Protein AF-A0AAI9ZBX5-F1 (afdb_monomer_lite)

Radius of gyration: 21.17 Å; chains: 1; bounding box: 40×55×48 Å

pLDDT: mean 77.88, std 11.86, range [40.28, 93.31]

Foldseek 3Di:
DPDDPVVQPCSVVHAPDPVRVVVSVVVVVVVVLQVPLAADPVLQVVCCCVLCVVCVPDDPVVSLLVLLVVLCPDDPSNLNSSNHPCSSPNNPPVSNVVVVVVVVVVVCCCVPVDDDDDPVRDDCQWDPDQDPPPSHIDGDDDDD

Sequence (144 aa):
MGIPFDLLPSCGDGWKDGLHFATELRDWTVRYEEEVCKPVATNDQYLRVYVDSALSSLPSFLRTALRNSLGADLGGIVRLSLNAPPSLESPGLPLSTFLALVRNLRKLGLRHLALPRPDSSAVKIVDEALNPETKLYNFGRKSL

Secondary structure (DSSP, 8-state):
-----TTSGGGTT--SSHHHHHHHHHHHHHHHHHHH----HHHHHHHHHHHHHHHTTS-HHHHHHHHHHHHHHS-HHHHHHTT--GGGPPPPHHHHHHHHHHHHHHHHHHHHTSPPPPGGG----B-SS--TTTSSPPB-----

Organism: NCBI:txid359342

InterPro domains:
  IPR046366 ER-bound oxygenase mpaB/B' [PTHR36124] (1-135)

Structure (mmCIF, N/CA/C/O backbone):
data_AF-A0AAI9ZBX5-F1
#
_entry.id   AF-A0AAI9ZBX5-F1
#
loop_
_atom_site.group_PDB
_atom_site.id
_atom_site.type_symbol
_atom_site.label_atom_id
_atom_site.label_alt_id
_atom_site.label_comp_id
_atom_site.label_asym_id
_atom_site.label_entity_id
_atom_site.label_seq_id
_atom_site.pdbx_PDB_ins_code
_atom_site.Cartn_x
_atom_site.Cartn_y
_atom_site.Cartn_z
_atom_site.occupancy
_atom_site.B_iso_or_equiv
_atom_site.auth_seq_id
_atom_site.auth_comp_id
_atom_site.auth_asym_id
_atom_site.auth_atom_id
_atom_site.pdbx_PDB_model_num
ATOM 1 N N . MET A 1 1 ? -14.790 -16.301 -3.035 1.00 52.22 1 MET A N 1
ATOM 2 C CA . MET A 1 1 ? -13.782 -15.904 -4.039 1.00 52.22 1 MET A CA 1
ATOM 3 C C . MET A 1 1 ? -12.991 -17.164 -4.361 1.00 52.22 1 MET A C 1
ATOM 5 O O . MET A 1 1 ? -12.161 -17.546 -3.553 1.00 52.22 1 MET A O 1
ATOM 9 N N . GLY A 1 2 ? -13.342 -17.891 -5.425 1.00 76.94 2 GLY A N 1
ATOM 10 C CA . GLY A 1 2 ? -12.684 -19.151 -5.812 1.00 76.94 2 GLY A CA 1
ATOM 11 C C . GLY A 1 2 ? -11.396 -18.898 -6.591 1.00 76.94 2 GLY A C 1
ATOM 12 O O . GLY A 1 2 ? -11.296 -19.312 -7.738 1.00 76.94 2 GLY A O 1
ATOM 13 N N . ILE A 1 3 ? -10.477 -18.124 -6.010 1.00 80.38 3 ILE A N 1
ATOM 14 C CA . ILE A 1 3 ? -9.199 -17.792 -6.645 1.00 80.38 3 ILE A CA 1
ATOM 15 C C . ILE A 1 3 ? -8.237 -18.955 -6.367 1.00 80.38 3 ILE A C 1
ATOM 17 O O . ILE A 1 3 ? -7.995 -19.238 -5.191 1.00 80.38 3 ILE A O 1
ATOM 21 N N . PRO A 1 4 ? -7.730 -19.641 -7.404 1.00 85.50 4 PRO A N 1
ATOM 22 C CA . PRO A 1 4 ? -6.786 -20.735 -7.227 1.00 85.50 4 PRO A CA 1
ATOM 23 C C . PRO A 1 4 ? -5.416 -20.222 -6.764 1.00 85.50 4 PRO A C 1
ATOM 25 O O . PRO A 1 4 ? -4.968 -19.157 -7.193 1.00 85.50 4 PRO A O 1
ATOM 28 N N . PHE A 1 5 ? -4.744 -20.993 -5.905 1.00 88.50 5 PHE A N 1
ATOM 29 C CA . PHE A 1 5 ? -3.390 -20.701 -5.409 1.00 88.50 5 PHE A CA 1
ATOM 30 C C . PHE A 1 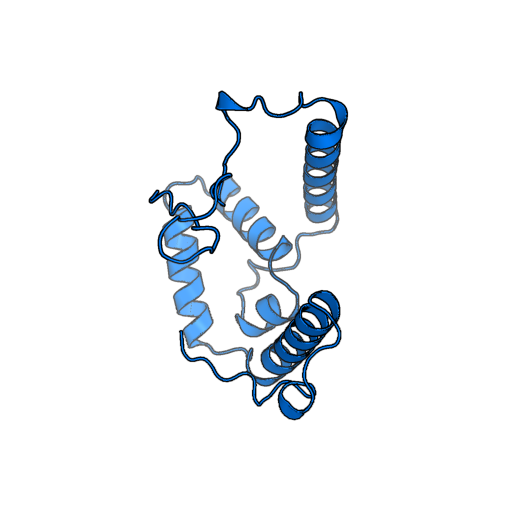5 ? -2.315 -21.524 -6.122 1.00 88.50 5 PHE A C 1
ATOM 32 O O . PHE A 1 5 ? -1.177 -21.563 -5.677 1.00 88.50 5 PHE A O 1
ATOM 39 N N . ASP A 1 6 ? -2.659 -22.136 -7.251 1.00 90.44 6 ASP A N 1
ATOM 40 C CA . ASP A 1 6 ? -1.853 -23.116 -7.987 1.00 90.44 6 ASP A CA 1
ATOM 41 C C . ASP A 1 6 ? -0.481 -22.575 -8.433 1.00 90.44 6 ASP A C 1
ATOM 43 O O . ASP A 1 6 ? 0.432 -23.336 -8.736 1.00 90.44 6 ASP A O 1
ATOM 47 N N . LEU A 1 7 ? -0.333 -21.247 -8.477 1.00 87.88 7 LEU A N 1
ATOM 48 C CA . LEU A 1 7 ? 0.912 -20.553 -8.813 1.00 87.88 7 LEU A CA 1
ATOM 49 C C . LEU A 1 7 ? 1.891 -20.447 -7.633 1.00 87.88 7 LEU A C 1
ATOM 51 O O . LEU A 1 7 ? 3.049 -20.071 -7.828 1.00 87.88 7 LEU A O 1
ATOM 55 N N . LEU A 1 8 ? 1.427 -20.733 -6.416 1.00 91.12 8 LEU A N 1
ATOM 56 C CA . LEU A 1 8 ? 2.251 -20.785 -5.219 1.00 91.12 8 LEU A CA 1
ATOM 57 C C . LEU A 1 8 ? 2.926 -22.169 -5.147 1.00 91.12 8 LEU A C 1
ATOM 59 O O . LEU A 1 8 ? 2.216 -23.178 -5.131 1.00 91.12 8 LEU A O 1
ATOM 63 N N . PRO A 1 9 ? 4.272 -22.239 -5.118 1.00 89.56 9 PRO A N 1
ATOM 64 C CA . PRO A 1 9 ? 5.042 -23.479 -4.982 1.00 89.56 9 PRO A CA 1
ATOM 65 C C . PRO A 1 9 ? 4.476 -24.526 -4.011 1.00 89.56 9 PRO A C 1
ATOM 67 O O . PRO A 1 9 ? 4.456 -25.710 -4.336 1.00 89.56 9 PRO A O 1
ATOM 70 N N . SER A 1 10 ? 3.995 -24.109 -2.841 1.00 90.69 10 SER A N 1
ATOM 71 C CA . SER A 1 10 ? 3.535 -25.011 -1.780 1.00 90.69 10 SER A CA 1
ATOM 72 C C . SER A 1 10 ? 2.042 -25.339 -1.864 1.00 90.69 10 SER A C 1
ATOM 74 O O . SER A 1 10 ? 1.504 -25.963 -0.952 1.00 90.69 10 SER A O 1
ATOM 76 N N . CYS A 1 11 ? 1.344 -24.939 -2.932 1.00 89.00 11 CYS A N 1
ATOM 77 C CA . CYS A 1 11 ? -0.083 -25.228 -3.090 1.00 89.00 11 CYS A CA 1
ATOM 78 C C . CYS A 1 11 ? -0.373 -26.737 -3.184 1.00 89.00 11 CYS A C 1
ATOM 80 O O . CYS A 1 11 ? -1.424 -27.182 -2.726 1.00 89.00 11 CYS A O 1
ATOM 82 N N . GLY A 1 12 ? 0.543 -27.519 -3.770 1.00 86.69 12 GLY A N 1
ATOM 83 C CA . GLY A 1 12 ? 0.391 -28.972 -3.926 1.00 86.69 12 GLY A CA 1
ATOM 84 C C . GLY A 1 12 ? 0.679 -29.765 -2.649 1.00 86.69 12 GLY A C 1
ATOM 85 O O . GLY A 1 12 ? -0.075 -30.674 -2.310 1.00 86.69 12 GLY A O 1
ATOM 86 N N . ASP A 1 13 ? 1.736 -29.392 -1.925 1.00 88.62 13 ASP A N 1
ATOM 87 C CA . ASP A 1 13 ? 2.197 -30.106 -0.723 1.00 88.62 13 ASP A CA 1
ATOM 88 C C . ASP A 1 13 ? 1.587 -29.553 0.580 1.00 88.62 13 ASP A C 1
ATOM 90 O O . ASP A 1 13 ? 1.635 -30.195 1.631 1.00 88.62 13 ASP A O 1
ATOM 94 N N . GLY A 1 14 ? 0.980 -28.366 0.510 1.00 88.25 14 GLY A N 1
ATOM 95 C CA . GLY A 1 14 ? 0.459 -27.620 1.647 1.00 88.25 14 GLY A CA 1
ATOM 96 C C . GLY A 1 14 ? 1.513 -26.735 2.319 1.00 88.25 14 GLY A C 1
ATOM 97 O O . GLY A 1 14 ? 2.721 -26.972 2.268 1.00 88.25 14 GLY A O 1
ATOM 98 N N . TRP A 1 15 ? 1.052 -25.681 2.994 1.00 93.31 15 TRP A N 1
ATOM 99 C CA . TRP A 1 15 ? 1.930 -24.785 3.747 1.00 93.31 15 TRP A CA 1
ATOM 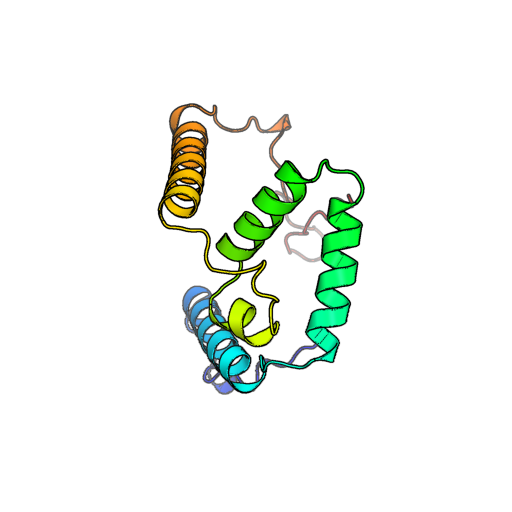100 C C . TRP A 1 15 ? 2.182 -25.300 5.161 1.00 93.31 15 TRP A C 1
ATOM 102 O O . TRP A 1 15 ? 1.270 -25.764 5.842 1.00 93.31 15 TRP A O 1
ATOM 112 N N . LYS A 1 16 ? 3.417 -25.122 5.640 1.00 90.19 16 LYS A N 1
ATOM 113 C CA . LYS A 1 16 ? 3.810 -25.442 7.016 1.00 90.19 16 LYS A CA 1
ATOM 114 C C . LYS A 1 16 ? 3.016 -24.658 8.069 1.00 90.19 16 LYS A C 1
ATOM 116 O O . LYS A 1 16 ? 2.618 -25.220 9.083 1.00 90.19 16 LYS A O 1
ATOM 121 N N . ASP A 1 17 ? 2.834 -23.358 7.849 1.00 92.50 17 ASP A N 1
ATOM 122 C CA . ASP A 1 17 ? 2.102 -22.448 8.729 1.00 92.50 17 ASP A CA 1
ATOM 123 C C . ASP A 1 17 ? 1.613 -21.210 7.949 1.00 92.50 17 ASP A C 1
ATOM 125 O O . ASP A 1 17 ? 1.895 -21.039 6.758 1.00 92.50 17 ASP A O 1
ATOM 129 N N . GLY A 1 18 ? 0.866 -20.328 8.621 1.00 88.62 18 GLY A N 1
ATOM 130 C CA . GLY A 1 18 ? 0.350 -19.102 8.006 1.00 88.62 18 GLY A CA 1
ATOM 131 C C . GLY A 1 18 ? 1.433 -18.084 7.625 1.00 88.62 18 GLY A C 1
ATOM 132 O O . GLY A 1 18 ? 1.206 -17.269 6.731 1.00 88.62 18 GLY A O 1
ATOM 133 N N . LEU A 1 19 ? 2.610 -18.128 8.259 1.00 91.44 19 LEU A N 1
ATOM 134 C CA . LEU A 1 19 ? 3.729 -17.248 7.918 1.00 91.44 19 LEU A CA 1
ATOM 135 C C . LEU A 1 19 ? 4.386 -17.696 6.610 1.00 91.44 19 LEU A C 1
ATOM 137 O O . LEU A 1 19 ? 4.717 -16.852 5.777 1.00 91.44 19 LEU A O 1
ATOM 141 N N . HIS A 1 20 ? 4.529 -19.006 6.412 1.00 92.00 20 HIS A N 1
ATOM 142 C CA . HIS A 1 20 ? 5.001 -19.599 5.168 1.00 92.00 20 HIS A CA 1
ATOM 143 C C . HIS A 1 20 ? 4.101 -19.188 4.000 1.00 92.00 20 HIS A C 1
ATOM 145 O O . HIS A 1 20 ? 4.591 -18.607 3.036 1.00 92.00 20 HIS A O 1
ATOM 151 N N . PHE A 1 21 ? 2.782 -19.360 4.147 1.00 91.75 21 PHE A N 1
ATOM 152 C CA . PHE A 1 21 ? 1.801 -18.905 3.158 1.00 91.75 21 PHE A CA 1
ATOM 153 C C . PHE A 1 21 ? 1.921 -17.405 2.858 1.00 91.75 21 PHE A C 1
ATOM 155 O O . PHE A 1 21 ? 2.002 -17.003 1.699 1.00 91.75 21 PHE A O 1
ATOM 162 N N . ALA A 1 22 ? 1.965 -16.561 3.894 1.00 91.69 22 ALA A N 1
ATOM 163 C CA . ALA A 1 22 ? 2.027 -15.112 3.716 1.00 91.69 22 ALA A CA 1
ATOM 164 C C . ALA A 1 22 ? 3.324 -14.653 3.030 1.00 91.69 22 ALA A C 1
ATOM 166 O O . ALA A 1 22 ? 3.302 -13.720 2.226 1.00 91.69 22 ALA A O 1
ATOM 167 N N . THR A 1 23 ? 4.447 -15.302 3.342 1.00 92.50 23 THR A N 1
ATOM 168 C CA . THR A 1 23 ? 5.751 -14.999 2.738 1.00 92.50 23 THR A CA 1
ATOM 169 C C . THR A 1 23 ? 5.756 -15.388 1.265 1.00 92.50 23 THR A C 1
ATOM 171 O O . THR A 1 23 ? 6.108 -14.579 0.415 1.00 92.50 23 THR A O 1
ATOM 174 N N . GLU A 1 24 ? 5.273 -16.586 0.952 1.00 93.12 24 GLU A N 1
ATOM 175 C CA . GLU A 1 24 ? 5.211 -17.089 -0.416 1.00 93.12 24 GLU A CA 1
ATOM 176 C C . GLU A 1 24 ? 4.271 -16.257 -1.297 1.00 93.12 24 GLU A C 1
ATOM 178 O O . GLU A 1 24 ? 4.621 -15.894 -2.420 1.00 93.12 24 GLU A O 1
ATOM 183 N N . LEU A 1 25 ? 3.109 -15.873 -0.760 1.00 92.44 25 LEU A N 1
ATOM 184 C CA . LEU A 1 25 ? 2.166 -14.989 -1.439 1.00 92.44 25 LEU A CA 1
ATOM 185 C C . LEU A 1 25 ? 2.775 -13.606 -1.701 1.00 92.44 25 LEU A C 1
ATOM 187 O O . LEU A 1 25 ? 2.608 -13.054 -2.791 1.00 92.44 25 LEU A O 1
ATOM 191 N N . ARG A 1 26 ? 3.498 -13.043 -0.7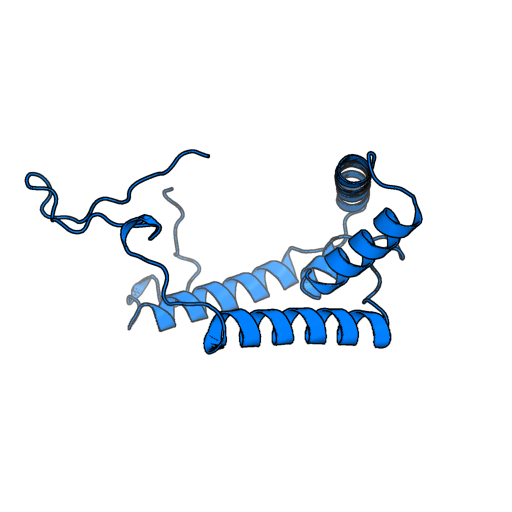25 1.00 90.12 26 ARG A N 1
ATOM 192 C CA . ARG A 1 26 ? 4.222 -11.775 -0.892 1.00 90.12 26 ARG A CA 1
ATOM 193 C C . ARG A 1 26 ? 5.257 -11.888 -2.008 1.00 90.12 26 ARG A C 1
ATOM 195 O O . ARG A 1 26 ? 5.275 -11.038 -2.892 1.00 90.12 26 ARG A O 1
ATOM 202 N N . ASP A 1 27 ? 6.099 -12.912 -1.973 1.00 90.94 27 ASP A N 1
ATOM 203 C CA . ASP A 1 27 ? 7.199 -13.074 -2.927 1.00 90.94 27 ASP A CA 1
ATOM 204 C C . ASP A 1 27 ? 6.686 -13.369 -4.344 1.00 90.94 27 ASP A C 1
ATOM 206 O O . ASP A 1 27 ? 7.263 -12.918 -5.336 1.00 90.94 27 ASP A O 1
ATOM 210 N N . TRP A 1 28 ? 5.573 -14.095 -4.464 1.00 92.25 28 TRP A N 1
ATOM 211 C CA . TRP A 1 28 ? 4.852 -14.234 -5.726 1.00 92.25 28 TRP A CA 1
ATOM 212 C C . TRP A 1 28 ? 4.312 -12.885 -6.223 1.00 92.25 28 TRP A C 1
ATOM 214 O O . TRP A 1 28 ? 4.533 -12.534 -7.379 1.00 92.25 28 TRP A O 1
ATOM 224 N N . THR A 1 29 ? 3.681 -12.098 -5.343 1.00 88.50 29 THR A N 1
ATOM 225 C CA . THR A 1 29 ? 3.104 -10.787 -5.694 1.00 88.50 29 THR A CA 1
ATOM 226 C C . THR A 1 29 ? 4.174 -9.819 -6.187 1.00 88.50 29 THR A C 1
ATOM 228 O O . THR A 1 29 ? 3.978 -9.183 -7.214 1.00 88.50 29 THR A O 1
ATOM 231 N N . VAL A 1 30 ? 5.323 -9.746 -5.508 1.00 85.19 30 VAL A N 1
ATOM 232 C CA . VAL A 1 30 ? 6.431 -8.862 -5.910 1.00 85.19 30 VAL A CA 1
ATOM 233 C C . VAL A 1 30 ? 6.928 -9.212 -7.313 1.00 85.19 30 VAL A C 1
ATOM 235 O O . VAL A 1 30 ? 7.057 -8.324 -8.148 1.00 85.19 30 VAL A O 1
ATOM 238 N N . ARG A 1 31 ? 7.141 -10.501 -7.608 1.00 87.31 31 ARG A N 1
ATOM 239 C CA . ARG A 1 31 ? 7.575 -10.944 -8.946 1.00 87.31 31 ARG A CA 1
ATOM 240 C C . ARG A 1 31 ? 6.531 -10.647 -10.018 1.00 87.31 31 ARG A C 1
ATOM 242 O O . ARG A 1 31 ? 6.861 -10.132 -11.080 1.00 87.31 31 ARG A O 1
ATOM 249 N N . TYR A 1 32 ? 5.264 -10.929 -9.725 1.00 87.25 32 TYR A N 1
ATOM 250 C CA . TYR A 1 32 ? 4.166 -10.627 -10.637 1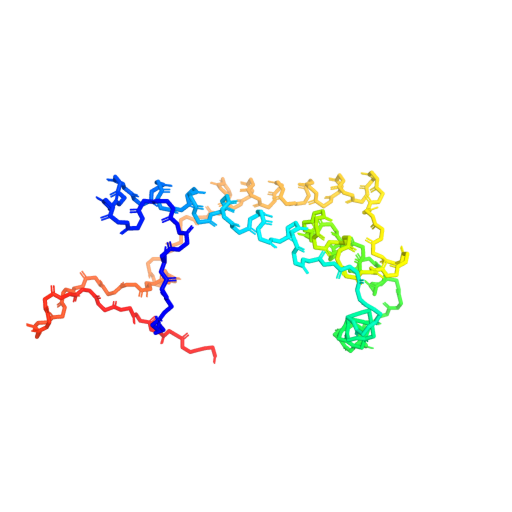.00 87.25 32 TYR A CA 1
ATOM 251 C C . TYR A 1 32 ? 4.057 -9.119 -10.921 1.00 87.25 32 TYR A C 1
ATOM 253 O O . TYR A 1 32 ? 3.864 -8.708 -12.067 1.00 87.25 32 TYR A O 1
ATOM 261 N N . GLU A 1 33 ? 4.221 -8.279 -9.895 1.00 83.19 33 GLU A N 1
ATOM 262 C CA . GLU A 1 33 ? 4.272 -6.826 -10.053 1.00 83.19 33 GLU A CA 1
ATOM 263 C C . GLU A 1 33 ? 5.452 -6.399 -10.939 1.00 83.19 33 GLU A C 1
ATOM 265 O O . GLU A 1 33 ? 5.264 -5.589 -11.840 1.00 83.19 33 GLU A O 1
ATOM 270 N N . GLU A 1 34 ? 6.648 -6.960 -10.769 1.00 82.19 34 GLU A N 1
ATOM 271 C CA . GLU A 1 34 ? 7.792 -6.644 -11.641 1.00 82.19 34 GLU A CA 1
ATOM 272 C C . GLU A 1 34 ? 7.531 -6.991 -13.118 1.00 82.19 34 GLU A C 1
ATOM 274 O O . GLU A 1 34 ? 7.933 -6.252 -14.020 1.00 82.19 34 GLU A O 1
ATOM 279 N N . GLU A 1 35 ? 6.827 -8.092 -13.382 1.00 84.81 35 GLU A N 1
ATOM 280 C CA . GLU A 1 35 ? 6.544 -8.557 -14.741 1.00 84.81 35 GLU A CA 1
ATOM 281 C C . GLU A 1 35 ? 5.429 -7.763 -15.436 1.00 84.81 35 GLU A C 1
ATOM 283 O O . GLU A 1 35 ? 5.515 -7.476 -16.639 1.00 84.81 35 GLU A O 1
ATOM 288 N N . VAL A 1 36 ? 4.373 -7.419 -14.694 1.00 82.31 36 VAL A N 1
ATOM 289 C CA . VAL A 1 36 ? 3.114 -6.907 -15.259 1.00 82.31 36 VAL A CA 1
ATOM 290 C C . VAL A 1 36 ? 2.916 -5.415 -15.014 1.00 82.31 36 VAL A C 1
ATOM 292 O O . VAL A 1 36 ? 2.267 -4.746 -15.822 1.00 82.31 36 VAL A O 1
ATOM 295 N N . CYS A 1 37 ? 3.484 -4.858 -13.943 1.00 73.94 37 CYS A N 1
ATOM 296 C CA . CYS A 1 37 ? 3.334 -3.452 -13.573 1.00 73.94 37 CYS A CA 1
ATOM 297 C C . CYS A 1 37 ? 4.251 -2.577 -14.448 1.00 73.94 37 CYS A C 1
ATOM 299 O O . CYS A 1 37 ? 5.238 -1.990 -14.004 1.00 73.94 37 CYS A O 1
ATOM 301 N N . LYS A 1 38 ? 3.922 -2.510 -15.741 1.00 77.00 38 LYS A N 1
ATOM 302 C CA . LYS A 1 38 ? 4.648 -1.732 -16.743 1.00 77.00 38 LYS A CA 1
ATOM 303 C C . LYS A 1 38 ? 4.005 -0.361 -16.967 1.00 77.00 38 LYS A C 1
ATOM 305 O O . LYS A 1 38 ? 2.780 -0.246 -16.927 1.00 77.00 38 LYS A O 1
ATOM 310 N N . PRO A 1 39 ? 4.820 0.660 -17.272 1.00 69.38 39 PRO A N 1
ATOM 311 C CA . PRO A 1 39 ? 4.347 1.981 -17.658 1.00 69.38 39 PRO A CA 1
ATOM 312 C C . PRO A 1 39 ? 3.456 1.947 -18.907 1.00 69.38 39 PRO A C 1
ATOM 314 O O . PRO A 1 39 ? 3.928 1.674 -20.010 1.00 69.38 39 PRO A O 1
ATOM 317 N N . VAL A 1 40 ? 2.170 2.283 -18.756 1.00 74.31 40 VAL A N 1
ATOM 318 C CA . VAL A 1 40 ? 1.217 2.444 -19.873 1.00 74.31 40 VAL A CA 1
ATOM 319 C C . VAL A 1 40 ? 0.633 3.856 -19.850 1.00 74.31 40 VAL A C 1
ATOM 321 O O . VAL A 1 40 ? 0.243 4.350 -18.795 1.00 74.31 40 VAL A O 1
ATOM 324 N N . ALA A 1 41 ? 0.561 4.524 -21.006 1.00 70.50 41 ALA A N 1
ATOM 325 C CA . ALA A 1 41 ? 0.078 5.909 -21.113 1.00 70.50 41 ALA A CA 1
ATOM 326 C C . ALA A 1 41 ? -1.365 6.094 -20.601 1.00 70.50 41 ALA A C 1
ATOM 328 O O . ALA A 1 41 ? -1.705 7.116 -20.014 1.00 70.50 41 ALA A O 1
ATOM 329 N N . THR A 1 42 ? -2.211 5.078 -20.767 1.00 73.88 42 THR A N 1
ATOM 330 C CA . THR A 1 42 ? -3.593 5.080 -20.276 1.00 73.88 42 THR A CA 1
ATOM 331 C C . THR A 1 42 ? -3.677 5.136 -18.745 1.00 73.88 42 THR A C 1
ATOM 333 O O . THR A 1 42 ? -4.556 5.807 -18.206 1.00 73.88 42 THR A O 1
ATOM 336 N N . ASN A 1 43 ? -2.750 4.488 -18.029 1.00 68.81 43 ASN A N 1
ATOM 337 C CA . ASN A 1 43 ? -2.743 4.486 -16.562 1.00 68.81 43 ASN A CA 1
ATOM 338 C C . ASN A 1 43 ? -2.443 5.878 -15.990 1.00 68.81 43 ASN A C 1
ATOM 340 O O . ASN A 1 43 ? -3.063 6.271 -15.001 1.00 68.81 43 ASN A O 1
ATOM 344 N N . ASP A 1 44 ? -1.560 6.643 -16.643 1.00 67.81 44 ASP A N 1
ATOM 345 C CA . ASP A 1 44 ? -1.250 8.027 -16.258 1.00 67.81 44 ASP A CA 1
ATOM 346 C C . ASP A 1 44 ? -2.499 8.919 -16.317 1.00 67.81 44 ASP A C 1
ATOM 348 O O . ASP A 1 44 ? -2.816 9.636 -15.363 1.00 67.81 44 ASP A O 1
ATOM 352 N N . GLN A 1 45 ? -3.278 8.812 -17.399 1.00 75.81 45 GLN A N 1
ATOM 353 C CA . GLN A 1 45 ? -4.514 9.579 -17.549 1.00 75.81 45 GLN A CA 1
ATOM 354 C C . GLN A 1 45 ? -5.512 9.275 -16.422 1.00 75.81 45 GLN A C 1
ATOM 356 O O . GLN A 1 45 ? -6.068 10.202 -15.826 1.00 75.81 45 GLN A O 1
ATOM 361 N N . TYR A 1 46 ? -5.724 7.994 -16.105 1.00 76.44 46 TYR A N 1
ATOM 362 C CA . TYR A 1 46 ? -6.637 7.591 -15.033 1.00 76.44 46 TYR A CA 1
ATOM 363 C C . TYR A 1 46 ? -6.186 8.098 -13.666 1.00 76.44 46 TYR A C 1
ATOM 365 O O . TYR A 1 46 ? -6.990 8.657 -12.919 1.00 76.44 46 TYR A O 1
ATOM 373 N N . LEU A 1 47 ? -4.902 7.949 -13.347 1.00 71.88 47 LEU A N 1
ATOM 374 C CA . LEU A 1 47 ? -4.344 8.421 -12.084 1.00 71.88 47 LEU A CA 1
ATOM 375 C C . LEU A 1 47 ? -4.454 9.921 -11.932 1.00 71.88 47 LEU A C 1
ATOM 377 O O . LEU A 1 47 ? -4.827 10.388 -10.860 1.00 71.88 47 LEU A O 1
ATOM 381 N N . ARG A 1 48 ? -4.145 10.677 -12.987 1.00 74.31 48 ARG A N 1
ATOM 382 C CA . ARG A 1 48 ? -4.255 12.131 -12.957 1.00 74.31 48 ARG A CA 1
ATOM 383 C C . ARG A 1 48 ? -5.687 12.546 -12.646 1.00 74.31 48 ARG A C 1
ATOM 385 O O . ARG A 1 48 ? -5.886 13.318 -11.720 1.00 74.31 48 ARG A O 1
ATOM 392 N N . VAL A 1 49 ? -6.676 11.991 -13.348 1.00 81.00 49 VAL A N 1
ATOM 393 C CA . VAL A 1 49 ? -8.092 12.311 -13.103 1.00 81.00 49 VAL A CA 1
ATOM 394 C C . VAL A 1 49 ? -8.513 11.911 -11.690 1.00 81.00 49 VAL A C 1
ATOM 396 O O . VAL A 1 49 ? -9.166 12.693 -11.005 1.00 81.00 49 VAL A O 1
ATOM 399 N N . TYR A 1 50 ? -8.116 10.727 -11.225 1.00 80.31 50 TYR A N 1
ATOM 400 C CA . TYR A 1 50 ? -8.462 10.246 -9.890 1.00 80.31 50 TYR A CA 1
ATOM 401 C C . TYR A 1 50 ? -7.848 11.112 -8.780 1.00 80.31 50 TYR A C 1
ATOM 403 O O . TYR A 1 50 ? -8.556 11.571 -7.883 1.00 80.31 50 TYR A O 1
ATOM 411 N N . VAL A 1 51 ? -6.541 11.377 -8.859 1.00 76.06 51 VAL A N 1
ATOM 412 C CA . VAL A 1 51 ? -5.805 12.194 -7.885 1.00 76.06 51 VAL A CA 1
ATOM 413 C C . VAL A 1 51 ? -6.285 13.642 -7.929 1.00 76.06 51 VAL A C 1
ATOM 415 O O . VAL A 1 51 ? -6.562 14.218 -6.879 1.00 76.06 51 VAL A O 1
ATOM 418 N N . ASP A 1 52 ? -6.447 14.230 -9.114 1.00 79.44 52 ASP A N 1
ATOM 419 C CA . ASP A 1 52 ? -6.919 15.609 -9.251 1.00 79.44 52 ASP A CA 1
ATOM 420 C C . ASP A 1 52 ? -8.372 15.747 -8.770 1.00 79.44 52 ASP A C 1
ATOM 422 O O . ASP A 1 52 ? -8.699 16.740 -8.123 1.00 79.44 52 ASP A O 1
ATOM 426 N N . SER A 1 53 ? -9.225 14.737 -8.985 1.00 82.50 53 SER A N 1
ATOM 427 C CA . SER A 1 53 ? -10.580 14.685 -8.420 1.00 82.50 53 SER A CA 1
ATOM 428 C C . SER A 1 53 ? -10.548 14.626 -6.893 1.00 82.50 53 SER A C 1
ATOM 430 O O . SER A 1 53 ? -11.201 15.436 -6.234 1.00 82.50 53 SER A O 1
ATOM 432 N N . ALA A 1 54 ? -9.758 13.715 -6.315 1.00 80.19 54 ALA A N 1
ATOM 433 C CA . ALA A 1 54 ? -9.632 13.562 -4.864 1.00 80.19 54 ALA A CA 1
ATOM 434 C C . ALA A 1 54 ? -9.072 14.821 -4.179 1.00 80.19 54 ALA A C 1
ATOM 436 O O . ALA A 1 54 ? -9.431 15.128 -3.044 1.00 80.19 54 ALA A O 1
ATOM 437 N N . LEU A 1 55 ? -8.211 15.567 -4.874 1.00 79.56 55 LEU A N 1
ATOM 438 C CA . LEU A 1 55 ? -7.559 16.772 -4.360 1.00 79.56 55 LEU A CA 1
ATOM 439 C C . LEU A 1 55 ? -8.258 18.073 -4.789 1.00 79.56 55 LEU A C 1
ATOM 441 O O . LEU A 1 55 ? -7.837 19.155 -4.376 1.00 79.56 55 LEU A O 1
ATOM 445 N N . SER A 1 56 ? -9.321 17.999 -5.594 1.00 81.25 56 SER A N 1
ATOM 446 C CA . SER A 1 56 ? -9.996 19.157 -6.200 1.00 81.25 56 SER A CA 1
ATOM 447 C C . SER A 1 56 ? -10.540 20.158 -5.175 1.00 81.25 56 SER A C 1
ATOM 449 O O . SER A 1 56 ? -10.559 21.359 -5.434 1.00 81.25 56 SER A O 1
ATOM 451 N N . SER A 1 57 ? -10.894 19.705 -3.975 1.00 82.38 57 SER A N 1
ATOM 452 C CA . SER A 1 57 ? -11.381 20.555 -2.883 1.00 82.38 57 SER A CA 1
ATOM 453 C C . SER A 1 57 ? -10.273 21.272 -2.102 1.00 82.38 57 SER A C 1
ATOM 455 O O . SER A 1 57 ? -10.563 22.171 -1.314 1.00 82.38 57 SER A O 1
ATOM 457 N N . LEU A 1 58 ? -9.003 20.902 -2.303 1.00 81.88 58 LEU A N 1
ATOM 458 C CA . LEU A 1 58 ? -7.881 21.419 -1.521 1.00 81.88 58 LEU A CA 1
ATOM 459 C C . LEU A 1 58 ? -7.178 22.600 -2.207 1.00 81.88 58 LEU A C 1
ATOM 461 O O . LEU A 1 58 ? -7.088 22.636 -3.434 1.00 81.88 58 LEU A O 1
ATOM 465 N N . PRO A 1 59 ? -6.610 23.549 -1.444 1.00 83.12 59 PRO A N 1
ATOM 466 C CA . PRO A 1 59 ? -5.742 24.591 -1.983 1.00 83.12 59 PRO A CA 1
ATOM 467 C C . PRO A 1 59 ? -4.445 24.010 -2.571 1.00 83.12 59 PRO A C 1
ATOM 469 O O . PRO A 1 59 ? -3.951 22.965 -2.142 1.00 83.12 59 PRO A O 1
ATOM 472 N N . SER A 1 60 ? -3.873 24.710 -3.554 1.00 77.81 60 SER A N 1
ATOM 473 C CA . SER A 1 60 ? -2.773 24.231 -4.411 1.00 77.81 60 SER A CA 1
ATOM 474 C C . SER A 1 60 ? -1.553 23.697 -3.651 1.00 77.81 60 SER A C 1
ATOM 476 O O . SER A 1 60 ? -1.016 22.657 -4.025 1.00 77.81 60 SER A O 1
ATOM 478 N N . PHE A 1 61 ? -1.145 2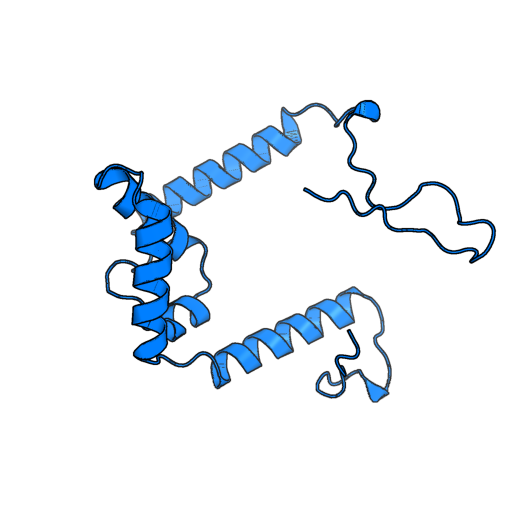4.344 -2.556 1.00 75.12 61 PHE A N 1
ATOM 479 C CA . PHE A 1 61 ? -0.004 23.898 -1.749 1.00 75.12 61 PHE A CA 1
ATOM 480 C C . PHE A 1 61 ? -0.250 22.542 -1.058 1.00 75.12 61 PHE A C 1
ATOM 482 O O . PHE A 1 61 ? 0.660 21.714 -0.991 1.00 75.12 61 PHE A O 1
ATOM 489 N N . LEU A 1 62 ? -1.482 22.278 -0.598 1.00 76.12 62 LEU A N 1
ATOM 490 C CA . LEU A 1 62 ? -1.856 20.991 -0.003 1.00 76.12 62 LEU A CA 1
ATOM 491 C C . LEU A 1 62 ? -1.935 19.899 -1.062 1.00 76.12 62 LEU A C 1
ATOM 493 O O . LEU A 1 62 ? -1.484 18.787 -0.804 1.00 76.12 62 LEU A O 1
ATOM 497 N N . ARG A 1 63 ? -2.443 20.217 -2.261 1.00 76.19 63 ARG A N 1
ATOM 498 C CA . ARG A 1 63 ? -2.468 19.257 -3.374 1.00 76.19 63 ARG A CA 1
ATOM 499 C C . ARG A 1 63 ? -1.065 18.732 -3.670 1.00 76.19 63 ARG A C 1
ATOM 501 O O . ARG A 1 63 ? -0.877 17.524 -3.750 1.00 76.19 63 ARG A O 1
ATOM 508 N N . THR A 1 64 ? -0.078 19.624 -3.760 1.00 75.00 64 THR A N 1
ATOM 509 C CA . THR A 1 64 ? 1.321 19.248 -4.008 1.00 75.00 64 THR A CA 1
ATOM 510 C C . THR A 1 64 ? 1.902 18.412 -2.867 1.00 75.00 64 THR A C 1
ATOM 512 O O . THR A 1 64 ? 2.513 17.376 -3.117 1.00 75.00 64 THR A O 1
ATOM 515 N N . ALA A 1 65 ? 1.676 18.804 -1.608 1.00 71.88 65 ALA A N 1
ATOM 516 C CA . ALA A 1 65 ? 2.169 18.052 -0.453 1.00 71.88 65 ALA A CA 1
ATOM 517 C C . ALA A 1 65 ? 1.572 16.634 -0.370 1.00 71.88 65 ALA A C 1
ATOM 519 O O . ALA A 1 65 ? 2.303 15.667 -0.150 1.00 71.88 65 ALA A O 1
ATOM 520 N N . LEU A 1 66 ? 0.262 16.492 -0.596 1.00 73.94 66 LEU A N 1
ATOM 521 C CA . LEU A 1 66 ? -0.416 15.195 -0.614 1.00 73.94 66 LEU A CA 1
ATOM 522 C C . LEU A 1 66 ? 0.037 14.327 -1.779 1.00 73.94 66 LEU A C 1
ATOM 524 O O . LEU A 1 66 ? 0.258 13.138 -1.585 1.00 73.94 66 LEU A O 1
ATOM 528 N N . ARG A 1 67 ? 0.232 14.903 -2.965 1.00 73.31 67 ARG A N 1
ATOM 529 C CA . ARG A 1 67 ? 0.739 14.164 -4.125 1.00 73.31 67 ARG A CA 1
ATOM 530 C C . ARG A 1 67 ? 2.133 13.589 -3.860 1.00 73.31 67 ARG A C 1
ATOM 532 O O . ARG A 1 67 ? 2.365 12.410 -4.113 1.00 73.31 67 ARG A O 1
ATOM 539 N N . ASN A 1 68 ? 3.006 14.373 -3.228 1.00 70.75 68 ASN A N 1
ATOM 540 C CA . ASN A 1 68 ? 4.336 13.922 -2.812 1.00 70.75 68 ASN A CA 1
ATOM 541 C C . ASN A 1 68 ? 4.281 12.865 -1.691 1.00 70.75 68 ASN A C 1
ATOM 543 O O . ASN A 1 68 ? 5.096 11.944 -1.668 1.00 70.75 68 ASN A O 1
ATOM 547 N N . SER A 1 69 ? 3.317 12.966 -0.769 1.00 68.88 69 SER A N 1
ATOM 548 C CA . SER A 1 69 ? 3.092 11.954 0.275 1.00 68.88 69 SER A CA 1
ATOM 549 C C . SER A 1 69 ? 2.536 10.645 -0.290 1.00 68.88 69 SER A C 1
ATOM 551 O O . SER A 1 69 ? 2.953 9.575 0.137 1.00 68.88 69 SER A O 1
ATOM 553 N N . LEU A 1 70 ? 1.622 10.709 -1.261 1.00 71.25 70 LEU A N 1
ATOM 554 C CA . LEU A 1 70 ? 1.116 9.532 -1.971 1.00 71.25 70 LEU A CA 1
ATOM 555 C C . LEU A 1 70 ? 2.247 8.849 -2.737 1.00 71.25 70 LEU A C 1
ATOM 557 O O . LEU A 1 70 ? 2.362 7.629 -2.688 1.00 71.25 70 LEU A O 1
ATOM 561 N N . GLY A 1 71 ? 3.134 9.637 -3.355 1.00 68.56 71 GLY A N 1
ATOM 562 C CA . GLY A 1 71 ? 4.412 9.144 -3.848 1.00 68.56 71 GLY A CA 1
ATOM 563 C C . GLY A 1 71 ? 5.153 8.386 -2.756 1.00 68.56 71 GLY A C 1
ATOM 564 O O . GLY A 1 71 ? 5.386 7.197 -2.928 1.00 68.56 71 GLY A O 1
ATOM 565 N N . ALA A 1 72 ? 5.431 9.017 -1.609 1.00 66.62 72 ALA A N 1
ATOM 566 C CA . ALA A 1 72 ? 6.130 8.422 -0.461 1.00 66.62 72 ALA A CA 1
ATOM 567 C C . ALA A 1 72 ? 5.641 7.013 -0.081 1.00 66.62 72 ALA A C 1
ATOM 569 O O . ALA A 1 72 ? 6.468 6.125 0.129 1.00 66.62 72 ALA A O 1
ATOM 570 N N . ASP A 1 73 ? 4.323 6.824 -0.023 1.00 65.81 73 ASP A N 1
ATOM 571 C CA . ASP A 1 73 ? 3.694 5.580 0.428 1.00 65.81 73 ASP A CA 1
ATOM 572 C C . ASP A 1 73 ? 3.578 4.505 -0.669 1.00 65.81 73 ASP A C 1
ATOM 574 O O . ASP A 1 73 ? 3.499 3.319 -0.346 1.00 65.81 73 ASP A O 1
ATOM 578 N N . LEU A 1 74 ? 3.608 4.876 -1.955 1.00 67.50 74 LEU A N 1
ATOM 579 C CA . LEU A 1 74 ? 3.618 3.912 -3.060 1.00 67.50 74 LEU A CA 1
ATOM 580 C C . LEU A 1 74 ? 4.986 3.222 -3.171 1.00 67.50 74 LEU A C 1
ATOM 582 O O . LEU A 1 74 ? 6.031 3.880 -3.204 1.00 67.50 74 LEU A O 1
ATOM 586 N N . GLY A 1 75 ? 4.971 1.886 -3.261 1.00 65.06 75 GLY A N 1
ATOM 587 C CA . GLY A 1 75 ? 6.165 1.063 -3.469 1.00 65.06 75 GLY A CA 1
ATOM 588 C C . GLY A 1 75 ? 6.877 1.388 -4.787 1.00 65.06 75 GLY A C 1
ATOM 589 O O . GLY A 1 75 ? 6.254 1.849 -5.742 1.00 65.06 75 GLY A O 1
ATOM 590 N N . GLY A 1 76 ? 8.192 1.151 -4.847 1.00 65.75 76 GLY A N 1
ATOM 591 C CA . GLY A 1 76 ? 9.036 1.554 -5.982 1.00 65.75 76 GLY A CA 1
ATOM 592 C C . GLY A 1 76 ? 8.556 1.032 -7.343 1.00 65.75 76 GLY A C 1
ATOM 593 O O . GLY A 1 76 ? 8.521 1.798 -8.301 1.00 65.75 76 GLY A O 1
ATOM 594 N N . ILE A 1 77 ? 8.108 -0.225 -7.409 1.00 60.00 77 ILE A N 1
ATOM 595 C CA . ILE A 1 77 ? 7.578 -0.848 -8.636 1.00 60.00 77 ILE A CA 1
ATOM 596 C C . ILE A 1 77 ? 6.282 -0.162 -9.075 1.00 60.00 77 ILE A C 1
ATOM 598 O O . ILE A 1 77 ? 6.136 0.213 -10.235 1.00 60.00 77 ILE A O 1
ATOM 602 N N . VAL A 1 78 ? 5.381 0.106 -8.130 1.00 64.69 78 VAL A N 1
ATOM 603 C CA . VAL A 1 78 ? 4.123 0.801 -8.410 1.00 64.69 78 VAL A CA 1
ATOM 604 C C . VAL A 1 78 ? 4.398 2.219 -8.916 1.00 64.69 78 VAL A C 1
ATOM 606 O O . VAL A 1 78 ? 3.828 2.624 -9.920 1.00 64.69 78 VAL A O 1
ATOM 609 N N . ARG A 1 79 ? 5.348 2.959 -8.330 1.00 65.12 79 ARG A N 1
ATOM 610 C CA . ARG A 1 79 ? 5.733 4.286 -8.854 1.00 65.12 79 ARG A CA 1
ATOM 611 C C . ARG A 1 79 ? 6.228 4.235 -10.302 1.00 65.12 79 ARG A C 1
ATOM 613 O O . ARG A 1 79 ? 5.843 5.088 -11.097 1.00 65.12 79 ARG A O 1
ATOM 620 N N . LEU A 1 80 ? 7.054 3.241 -10.637 1.00 64.12 80 LEU A N 1
ATOM 621 C CA . LEU A 1 80 ? 7.590 3.047 -11.989 1.00 64.12 80 LEU A CA 1
ATOM 622 C C . LEU A 1 80 ? 6.494 2.641 -12.988 1.00 64.12 80 LEU A C 1
ATOM 624 O O . LEU A 1 80 ? 6.451 3.146 -14.107 1.00 64.12 80 LEU A O 1
ATOM 628 N N . SER A 1 81 ? 5.574 1.774 -12.567 1.00 58.81 81 SER A N 1
ATOM 629 C CA . SER A 1 81 ? 4.474 1.262 -13.393 1.00 58.81 81 SER A CA 1
ATOM 630 C C . SER A 1 81 ? 3.430 2.306 -13.772 1.00 58.81 81 SER A C 1
ATOM 632 O O . SER A 1 81 ? 2.773 2.216 -14.806 1.00 58.81 81 SER A O 1
ATOM 634 N N . LEU A 1 82 ? 3.251 3.308 -12.917 1.00 60.47 82 LEU A N 1
ATOM 635 C CA . LEU A 1 82 ? 2.185 4.282 -13.065 1.00 60.47 82 LEU A CA 1
ATOM 636 C C . LEU A 1 82 ? 2.537 5.364 -14.090 1.00 60.47 82 LEU A C 1
ATOM 638 O O . LEU A 1 82 ? 1.739 6.278 -14.281 1.00 60.47 82 LEU A O 1
ATOM 642 N N . ASN A 1 83 ? 3.715 5.276 -14.735 1.00 52.66 83 ASN A N 1
ATOM 643 C CA . ASN A 1 83 ? 4.248 6.337 -15.596 1.00 52.66 83 ASN A CA 1
ATOM 644 C C . ASN A 1 83 ? 4.141 7.700 -14.912 1.00 52.66 83 ASN A C 1
ATOM 646 O O . ASN A 1 83 ? 3.839 8.712 -15.543 1.00 52.66 83 ASN A O 1
ATOM 650 N N . ALA A 1 84 ? 4.275 7.680 -13.583 1.00 48.84 84 ALA A N 1
ATOM 651 C CA . ALA A 1 84 ? 3.721 8.729 -12.772 1.00 48.84 84 ALA A CA 1
ATOM 652 C C . ALA A 1 84 ? 4.405 10.039 -13.183 1.00 48.84 84 ALA A C 1
ATOM 654 O O . ALA A 1 84 ? 5.637 10.085 -13.257 1.00 48.84 84 ALA A O 1
ATOM 655 N N . PRO A 1 85 ? 3.635 11.092 -13.499 1.00 49.41 85 PRO A N 1
ATOM 656 C CA . PRO A 1 85 ? 4.207 12.327 -13.999 1.00 49.41 85 PRO A CA 1
AT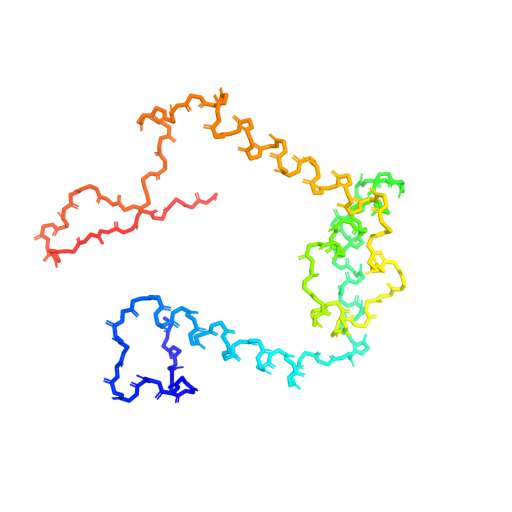OM 657 C C . PRO A 1 85 ? 5.187 12.855 -12.943 1.00 49.41 85 PRO A C 1
ATOM 659 O O . PRO A 1 85 ? 4.958 12.573 -11.764 1.00 49.41 85 PRO A O 1
ATOM 662 N N . PRO A 1 86 ? 6.209 13.660 -13.301 1.00 46.50 86 PRO A N 1
ATOM 663 C CA . PRO A 1 86 ? 7.270 14.169 -12.399 1.00 46.50 86 PRO A CA 1
ATOM 664 C C . PRO A 1 86 ? 6.776 14.687 -11.028 1.00 46.50 86 PRO A C 1
ATOM 666 O O . PRO A 1 86 ? 7.471 14.691 -10.027 1.00 46.50 86 PRO A O 1
ATOM 669 N N . SER A 1 87 ? 5.499 15.030 -10.940 1.00 42.50 87 SER A N 1
ATOM 670 C CA . SER A 1 87 ? 4.705 15.227 -9.726 1.00 42.50 87 SER A CA 1
ATOM 671 C C . SER A 1 87 ? 4.559 14.062 -8.710 1.00 42.50 87 SER A C 1
ATOM 673 O O . SER A 1 87 ? 3.902 14.260 -7.693 1.00 42.50 87 SER A O 1
ATOM 675 N N . LEU A 1 88 ? 5.073 12.860 -8.979 1.00 50.97 88 LEU A N 1
ATOM 676 C CA . LEU A 1 88 ? 5.101 11.699 -8.065 1.00 50.97 88 LEU A CA 1
ATOM 677 C C . LEU A 1 88 ? 6.543 11.237 -7.792 1.00 50.97 88 LEU A C 1
ATOM 679 O O . LEU A 1 88 ? 6.782 10.109 -7.351 1.00 50.97 88 LEU A O 1
ATOM 683 N N . GLU A 1 89 ? 7.503 12.125 -8.064 1.00 55.00 89 GLU A N 1
ATOM 684 C CA . GLU A 1 89 ? 8.897 11.969 -7.679 1.00 55.00 89 GLU A CA 1
ATOM 685 C C . GLU A 1 89 ? 9.016 11.586 -6.206 1.00 55.00 89 GLU A C 1
ATOM 687 O O . GLU A 1 89 ? 8.200 11.965 -5.357 1.00 55.00 89 GLU A O 1
ATOM 692 N N . SER A 1 90 ? 10.048 10.794 -5.906 1.00 54.44 90 SER A N 1
ATOM 693 C CA . SER A 1 90 ? 10.330 10.414 -4.533 1.00 54.44 90 SER A CA 1
ATOM 694 C C . SER A 1 90 ? 10.379 11.679 -3.683 1.00 54.44 90 SER A C 1
ATOM 696 O O . SER A 1 90 ? 11.138 12.587 -4.032 1.00 54.44 90 SER A O 1
ATOM 698 N N . PRO A 1 91 ? 9.584 11.768 -2.597 1.00 59.12 91 PRO A N 1
ATOM 699 C CA . PRO A 1 91 ? 9.604 12.939 -1.736 1.00 59.12 91 PRO A CA 1
ATOM 700 C C . PRO A 1 91 ? 11.058 13.224 -1.384 1.00 59.12 91 PRO A C 1
ATOM 702 O O . PRO A 1 91 ? 11.783 12.316 -0.959 1.00 59.12 91 PRO A O 1
ATOM 705 N N . GLY A 1 92 ? 11.493 14.464 -1.617 1.00 67.12 92 GLY A N 1
ATOM 706 C CA . GLY A 1 92 ? 12.856 14.864 -1.299 1.00 67.12 92 GLY A CA 1
ATOM 707 C C . GLY A 1 92 ? 13.206 14.449 0.129 1.00 67.12 92 GLY A C 1
ATOM 708 O O . GLY A 1 92 ? 12.330 14.398 0.999 1.00 67.12 92 GLY A O 1
ATOM 709 N N . LEU A 1 93 ? 14.489 14.174 0.373 1.00 71.81 93 LEU A N 1
ATOM 710 C CA . LEU A 1 93 ? 15.017 13.753 1.675 1.00 71.81 93 LEU A CA 1
ATOM 711 C C . LEU A 1 93 ? 14.385 14.469 2.897 1.00 71.81 93 LEU A C 1
ATOM 713 O O . LEU A 1 93 ? 14.067 13.784 3.872 1.00 71.81 93 LEU A O 1
ATOM 717 N N . PRO A 1 94 ? 14.139 15.800 2.887 1.00 76.50 94 PRO A N 1
ATOM 718 C CA . PRO A 1 94 ? 13.491 16.459 4.023 1.00 76.50 94 PRO A CA 1
ATOM 719 C C . PRO A 1 94 ? 12.037 16.016 4.250 1.00 76.50 94 PRO A C 1
ATOM 721 O O . PRO A 1 94 ? 11.640 15.782 5.390 1.00 76.50 94 PRO A O 1
ATOM 724 N N . LEU A 1 95 ? 11.241 15.866 3.187 1.00 74.50 95 LEU A N 1
ATOM 725 C CA . LEU A 1 95 ? 9.831 15.489 3.296 1.00 74.50 95 LEU A CA 1
ATOM 726 C C . LEU A 1 95 ? 9.679 14.027 3.727 1.00 74.50 95 LEU A C 1
ATOM 728 O O . LEU A 1 95 ? 8.864 13.729 4.597 1.00 74.50 95 LEU A O 1
ATOM 732 N N . SER A 1 96 ? 10.485 13.119 3.173 1.00 74.62 96 SER A N 1
ATOM 733 C CA . SER A 1 96 ? 10.466 11.708 3.576 1.00 74.62 96 SER A CA 1
ATOM 734 C C . SER A 1 96 ? 10.864 11.531 5.043 1.00 74.62 96 SER A C 1
ATOM 736 O O . SER A 1 96 ? 10.200 10.798 5.779 1.00 74.62 96 SER A O 1
ATOM 738 N N . THR A 1 97 ? 11.881 12.267 5.498 1.00 81.31 97 THR A N 1
ATOM 739 C CA . THR A 1 97 ? 12.314 12.271 6.902 1.00 81.31 97 THR A CA 1
ATOM 740 C C . THR A 1 97 ? 11.226 12.827 7.819 1.00 81.31 97 THR A C 1
ATOM 742 O O . THR A 1 97 ? 10.939 12.232 8.856 1.00 81.31 97 THR A O 1
ATOM 745 N N . PHE A 1 98 ? 10.565 13.921 7.427 1.00 85.56 98 PHE A N 1
ATOM 746 C CA . PHE A 1 98 ? 9.446 14.487 8.180 1.00 85.56 98 PHE A CA 1
ATOM 747 C C . PHE A 1 98 ? 8.277 13.499 8.307 1.00 85.56 98 PHE A C 1
ATOM 749 O O . PHE A 1 98 ? 7.781 13.266 9.409 1.00 85.56 98 PHE A O 1
ATOM 756 N N . LEU A 1 99 ? 7.869 12.862 7.205 1.00 83.00 99 LEU A N 1
ATOM 757 C CA . LEU A 1 99 ? 6.800 11.859 7.212 1.00 83.00 99 LEU A CA 1
ATOM 758 C C . LEU A 1 99 ? 7.165 10.651 8.086 1.00 83.00 99 LEU A C 1
ATOM 760 O O . LEU A 1 99 ? 6.345 10.191 8.886 1.00 83.00 99 LEU A O 1
ATOM 764 N N . ALA A 1 100 ? 8.406 10.167 7.988 1.00 84.56 100 ALA A N 1
ATOM 765 C CA . ALA A 1 100 ? 8.907 9.089 8.832 1.00 84.56 100 ALA A CA 1
ATOM 766 C C . ALA A 1 100 ? 8.899 9.484 10.316 1.00 84.56 100 ALA A C 1
ATOM 768 O O . ALA A 1 100 ? 8.475 8.691 11.160 1.00 84.56 100 ALA A O 1
ATOM 769 N N . LEU A 1 101 ? 9.312 10.711 10.640 1.00 91.00 101 LEU A N 1
ATOM 770 C CA . LEU A 1 101 ? 9.292 11.240 11.999 1.00 91.00 101 LEU A CA 1
ATOM 771 C C . LEU A 1 101 ? 7.864 11.291 12.548 1.00 91.00 101 LEU A C 1
ATOM 773 O O . LEU A 1 101 ? 7.606 10.707 13.597 1.00 91.00 101 LEU A O 1
ATOM 777 N N . VAL A 1 102 ? 6.920 11.903 11.826 1.00 89.50 102 VAL A N 1
ATOM 778 C CA . VAL A 1 102 ? 5.505 11.972 12.235 1.00 89.50 102 VAL A CA 1
ATOM 779 C C . VAL A 1 102 ? 4.923 10.572 12.436 1.00 89.50 102 VAL A C 1
ATOM 781 O O . VAL A 1 102 ? 4.255 10.311 13.439 1.00 89.50 102 VAL A O 1
ATOM 784 N N . ARG A 1 103 ? 5.213 9.632 11.528 1.00 88.25 103 ARG A N 1
ATOM 785 C CA . ARG A 1 103 ? 4.743 8.245 11.632 1.00 88.25 103 ARG A CA 1
ATOM 786 C C . ARG A 1 103 ? 5.313 7.542 12.864 1.00 88.25 103 ARG A C 1
ATOM 788 O O . ARG A 1 103 ? 4.572 6.841 13.553 1.00 88.25 103 ARG A O 1
ATOM 795 N N . ASN A 1 104 ? 6.599 7.719 13.154 1.00 90.06 104 ASN A N 1
ATOM 796 C CA . ASN A 1 104 ? 7.242 7.115 14.320 1.00 90.06 104 ASN A CA 1
ATOM 797 C C . ASN A 1 104 ? 6.794 7.764 15.631 1.00 90.06 104 ASN A C 1
ATOM 799 O O . ASN A 1 104 ? 6.510 7.042 16.581 1.00 90.06 104 ASN A O 1
ATOM 803 N N . LEU A 1 105 ? 6.624 9.087 15.666 1.00 93.06 105 LEU A N 1
ATOM 804 C CA . LEU A 1 105 ? 6.040 9.796 16.806 1.00 93.06 105 LEU A CA 1
ATOM 805 C C . LEU A 1 105 ? 4.619 9.310 17.087 1.00 93.06 105 LEU A C 1
ATOM 807 O O . LEU A 1 105 ? 4.286 9.011 18.231 1.00 93.06 105 LEU A O 1
ATOM 811 N N . ARG A 1 106 ? 3.796 9.138 16.046 1.00 92.19 106 ARG A N 1
ATOM 812 C CA . ARG A 1 106 ? 2.455 8.562 16.189 1.00 92.19 106 ARG A CA 1
ATOM 813 C C . ARG A 1 106 ? 2.511 7.146 16.750 1.00 92.19 106 ARG A C 1
ATOM 815 O O . ARG A 1 106 ? 1.745 6.834 17.655 1.00 92.19 106 ARG A O 1
ATOM 822 N N . LYS A 1 107 ? 3.396 6.286 16.233 1.00 89.06 107 LYS A N 1
ATOM 823 C CA . LYS A 1 107 ? 3.580 4.925 16.765 1.00 89.06 107 LYS A CA 1
ATOM 824 C C . LYS A 1 107 ? 3.997 4.956 18.234 1.00 89.06 107 LYS A C 1
ATOM 826 O O . LYS A 1 107 ? 3.442 4.202 19.021 1.00 89.06 107 LYS A O 1
ATOM 831 N N . LEU A 1 108 ? 4.931 5.831 18.599 1.00 90.94 108 LEU A N 1
ATOM 832 C CA . LEU A 1 108 ? 5.404 5.990 19.971 1.00 90.94 108 LEU A CA 1
ATOM 833 C C . LEU A 1 108 ? 4.265 6.442 20.894 1.00 90.94 108 LEU A C 1
ATOM 835 O O . LEU A 1 108 ? 4.027 5.817 21.923 1.00 90.94 108 LEU A O 1
ATOM 839 N N . GLY A 1 109 ? 3.512 7.465 20.485 1.00 90.12 109 GLY A N 1
ATOM 840 C CA . GLY A 1 109 ? 2.351 7.955 21.222 1.00 90.12 109 GLY A CA 1
ATOM 841 C C . GLY A 1 109 ? 1.276 6.881 21.380 1.00 90.12 109 GLY A C 1
ATOM 842 O O . GLY A 1 109 ? 0.822 6.629 22.488 1.00 90.12 109 GLY A O 1
ATOM 843 N N . LEU A 1 110 ? 0.925 6.168 20.308 1.00 87.75 110 LEU A N 1
ATOM 844 C CA . LEU A 1 110 ? -0.057 5.080 20.368 1.00 87.75 110 LEU A CA 1
ATOM 845 C C . LEU A 1 110 ? 0.425 3.860 21.163 1.00 87.75 110 LEU A C 1
ATOM 847 O O . LEU A 1 110 ? -0.402 3.103 21.655 1.00 87.75 110 LEU A O 1
ATOM 851 N N . ARG A 1 111 ? 1.737 3.644 21.280 1.00 86.25 111 ARG A N 1
ATOM 852 C CA . ARG A 1 111 ? 2.296 2.514 22.030 1.00 86.25 111 ARG A CA 1
ATOM 853 C C . ARG A 1 111 ? 2.459 2.815 23.519 1.00 86.25 111 ARG A C 1
ATOM 855 O O . ARG A 1 111 ? 2.328 1.898 24.320 1.00 86.25 111 ARG A O 1
ATOM 862 N N . HIS A 1 112 ? 2.788 4.058 23.874 1.00 87.44 112 HIS A N 1
ATOM 863 C CA . HIS A 1 112 ? 3.206 4.413 25.235 1.00 87.44 112 HIS A CA 1
ATOM 864 C C . HIS A 1 112 ? 2.321 5.449 25.932 1.00 87.44 112 HIS A C 1
ATOM 866 O O . HIS A 1 112 ? 2.319 5.494 27.156 1.00 87.44 112 HIS A O 1
ATOM 872 N N . LEU A 1 113 ? 1.595 6.285 25.186 1.00 86.94 113 LEU A N 1
ATOM 873 C CA . LEU A 1 113 ? 0.752 7.353 25.742 1.00 86.94 113 LEU A CA 1
ATOM 874 C C . LEU A 1 113 ? -0.744 7.081 25.560 1.00 86.94 113 LEU A C 1
ATOM 876 O O . LEU A 1 113 ? -1.562 7.642 26.284 1.00 86.94 113 LEU A O 1
ATOM 880 N N . ALA A 1 114 ? -1.119 6.231 24.603 1.00 82.38 114 ALA A N 1
ATOM 881 C CA . ALA A 1 114 ? -2.495 5.788 24.466 1.00 82.38 114 ALA A CA 1
ATOM 882 C C . ALA A 1 114 ? -2.826 4.755 25.547 1.00 82.38 114 ALA A C 1
ATOM 884 O O . ALA A 1 114 ? -2.116 3.766 25.733 1.00 82.38 114 ALA A O 1
ATOM 885 N N . LEU A 1 115 ? -3.941 4.989 26.234 1.00 81.75 115 LEU A N 1
ATOM 886 C CA . LEU A 1 115 ? -4.526 4.015 27.144 1.00 81.75 115 LEU A CA 1
ATOM 887 C C . LEU A 1 115 ? -4.920 2.744 26.369 1.00 81.75 115 LEU A C 1
ATOM 889 O O . LEU A 1 115 ? -5.309 2.844 25.197 1.00 81.75 115 LEU A O 1
ATOM 893 N N . PRO A 1 116 ? -4.870 1.560 27.012 1.00 79.19 116 PRO A N 1
ATOM 894 C CA . PRO A 1 116 ? -5.465 0.351 26.462 1.00 79.19 116 PRO A CA 1
ATOM 895 C C . PRO A 1 116 ? -6.897 0.653 26.037 1.00 79.19 116 PRO A C 1
ATOM 897 O O . PRO A 1 116 ? -7.659 1.280 26.777 1.00 79.19 116 PRO A O 1
ATOM 900 N N . ARG A 1 117 ? -7.248 0.253 24.816 1.00 77.81 117 ARG A N 1
ATOM 901 C CA . ARG A 1 117 ? -8.575 0.515 24.273 1.00 77.81 117 ARG A CA 1
ATOM 902 C C . ARG A 1 117 ? -9.616 -0.158 25.181 1.00 77.81 117 ARG A C 1
ATOM 904 O O . ARG A 1 117 ? -9.530 -1.372 25.340 1.00 77.81 117 ARG A O 1
ATOM 911 N N . PRO A 1 118 ? -10.577 0.579 25.765 1.00 84.56 118 PRO A N 1
ATOM 912 C CA . PRO A 1 118 ? -11.576 -0.026 26.638 1.00 84.56 118 PRO A CA 1
ATOM 913 C C . PRO A 1 118 ? -12.475 -0.969 25.836 1.00 84.56 118 PRO A C 1
ATOM 915 O O . PRO A 1 118 ? -12.770 -0.683 24.669 1.00 84.56 118 PRO A O 1
ATOM 918 N N . ASP A 1 119 ? -12.945 -2.048 26.469 1.00 79.38 119 ASP A N 1
ATOM 919 C CA . ASP A 1 119 ? -13.732 -3.113 25.825 1.00 79.38 119 ASP A CA 1
ATOM 920 C C . ASP A 1 119 ? -14.985 -2.596 25.109 1.00 79.38 119 ASP A C 1
ATOM 922 O O . ASP A 1 119 ? -15.362 -3.110 24.058 1.00 79.38 119 ASP A O 1
ATOM 926 N N . SER A 1 120 ? -15.586 -1.514 25.611 1.00 80.69 120 SER A N 1
ATOM 927 C CA . SER A 1 120 ? -16.735 -0.842 24.989 1.00 80.69 120 SER A CA 1
ATOM 928 C C . SER A 1 120 ? -16.428 -0.217 23.623 1.00 80.69 120 SER A C 1
ATOM 930 O O . SER A 1 120 ? -17.326 -0.027 22.807 1.00 80.69 120 SER A O 1
ATOM 932 N N . SER A 1 121 ? -15.159 0.095 23.355 1.00 74.06 121 SER A N 1
ATOM 933 C CA . SER A 1 121 ? -14.684 0.663 22.089 1.00 74.06 121 SER A CA 1
ATOM 934 C C . SER A 1 121 ? -13.867 -0.329 21.256 1.00 74.06 121 SER A C 1
ATOM 936 O O . SER A 1 121 ? -13.438 0.003 20.146 1.00 74.06 121 SER A O 1
ATOM 938 N N . ALA A 1 122 ? -13.633 -1.538 21.776 1.00 78.56 122 ALA A N 1
ATOM 939 C CA . ALA A 1 122 ? -12.905 -2.579 21.076 1.00 78.56 122 ALA A CA 1
ATOM 940 C C . ALA A 1 122 ? -13.683 -3.014 19.827 1.00 78.56 122 ALA A C 1
ATOM 942 O O . ALA A 1 122 ? -14.869 -3.343 19.862 1.00 78.56 122 ALA A O 1
ATOM 943 N N . VAL A 1 123 ? -13.005 -3.004 18.679 1.00 77.38 123 VAL A N 1
ATOM 944 C CA . VAL A 1 123 ? -13.581 -3.523 17.438 1.00 77.38 123 VAL A CA 1
ATOM 945 C C . VAL A 1 123 ? -13.385 -5.034 17.454 1.00 77.38 123 VAL A C 1
ATOM 947 O O . VAL A 1 123 ? -12.320 -5.528 17.097 1.00 77.38 123 VAL A O 1
ATOM 950 N N . LYS A 1 124 ? -14.413 -5.755 17.901 1.00 77.94 124 LYS A N 1
ATOM 951 C CA . LYS A 1 124 ? -14.475 -7.216 17.835 1.00 77.94 124 LYS A CA 1
ATOM 952 C C . LYS A 1 124 ? -14.891 -7.611 16.417 1.00 77.94 124 LYS A C 1
ATOM 954 O O . LYS A 1 124 ? -16.041 -7.425 16.034 1.00 77.94 124 LYS A O 1
ATOM 959 N N . ILE A 1 125 ? -13.914 -8.020 15.606 1.00 78.69 125 ILE A N 1
ATOM 960 C CA . ILE A 1 125 ? -14.144 -8.479 14.221 1.00 78.69 125 ILE A CA 1
ATOM 961 C C . ILE A 1 125 ? -14.603 -9.941 14.216 1.00 78.69 125 ILE A C 1
ATOM 963 O O . ILE A 1 125 ? -15.308 -10.362 13.307 1.00 78.69 125 ILE A O 1
ATOM 967 N N . VAL A 1 126 ? -14.215 -10.696 15.241 1.00 83.44 126 VAL A N 1
ATOM 968 C CA . VAL A 1 126 ? -14.578 -12.096 15.454 1.00 83.44 126 VAL A CA 1
ATOM 969 C C . VAL A 1 126 ? -15.466 -12.162 16.688 1.00 83.44 126 VAL A C 1
ATOM 971 O O . VAL A 1 126 ? -15.166 -11.500 17.686 1.00 83.44 126 VAL A O 1
ATOM 974 N N . ASP A 1 127 ? -16.548 -12.930 16.607 1.00 82.88 127 ASP A N 1
ATOM 975 C CA . ASP A 1 127 ? -17.409 -13.184 17.760 1.00 82.88 127 ASP A CA 1
ATOM 976 C C . ASP A 1 127 ? -16.640 -13.939 18.855 1.00 82.88 127 ASP A C 1
ATOM 978 O O . ASP A 1 127 ? -15.787 -14.775 18.576 1.00 82.88 127 ASP A O 1
ATOM 982 N N . GLU A 1 128 ? -16.928 -13.649 20.124 1.00 82.19 128 GLU A N 1
ATOM 983 C CA . GLU A 1 128 ? -16.252 -14.313 21.252 1.00 82.19 128 GLU A CA 1
ATOM 984 C C . GLU A 1 128 ? -16.774 -15.731 21.501 1.00 82.19 128 GLU A C 1
ATOM 986 O O . GLU A 1 128 ? -16.069 -16.570 22.062 1.00 82.19 128 GLU A O 1
ATOM 991 N N . ALA A 1 129 ? -18.003 -16.008 21.068 1.00 83.12 129 ALA A N 1
ATOM 992 C CA . ALA A 1 129 ? -18.651 -17.298 21.218 1.00 83.12 129 ALA A CA 1
ATOM 993 C C . ALA A 1 129 ? -18.726 -18.036 19.877 1.00 83.12 129 ALA A C 1
ATOM 995 O O . ALA A 1 129 ? -18.905 -17.436 18.816 1.00 83.12 129 ALA A O 1
ATOM 996 N N . LEU A 1 130 ? -18.617 -19.362 19.946 1.00 83.94 130 LEU A N 1
ATOM 997 C CA . LEU A 1 130 ? -18.832 -20.248 18.807 1.00 83.94 130 LEU A CA 1
ATOM 998 C C . LEU A 1 130 ? -20.285 -20.165 18.342 1.00 83.94 130 LEU A C 1
ATOM 1000 O O . LEU A 1 130 ? -21.210 -20.194 19.156 1.00 83.94 130 LEU A O 1
ATOM 1004 N N . ASN A 1 131 ? -20.484 -20.138 17.027 1.00 81.06 131 ASN A N 1
ATOM 1005 C CA . ASN A 1 131 ? -21.809 -20.302 16.454 1.00 81.06 131 ASN A CA 1
ATOM 1006 C C . ASN A 1 131 ? -22.344 -21.705 16.821 1.00 81.06 131 ASN A C 1
ATOM 1008 O O . ASN A 1 131 ? -21.674 -22.696 16.507 1.00 81.06 131 ASN A O 1
ATOM 1012 N N . PRO A 1 132 ? -23.516 -21.821 17.475 1.00 84.44 132 PRO A N 1
ATOM 1013 C CA . PRO A 1 132 ? -24.036 -23.105 17.944 1.00 84.44 132 PRO A CA 1
ATOM 1014 C C . PRO A 1 132 ? -24.336 -24.090 16.806 1.00 84.44 132 PRO A C 1
ATOM 1016 O O . PRO A 1 132 ? -24.272 -25.298 17.020 1.00 84.44 132 PRO A O 1
ATOM 1019 N N . GLU A 1 133 ? -24.621 -23.596 15.600 1.00 85.69 133 GLU A N 1
ATOM 1020 C CA . GLU A 1 133 ? -24.971 -24.436 14.452 1.00 85.69 133 GLU A CA 1
ATOM 1021 C C . GLU A 1 133 ? -23.732 -24.925 13.699 1.00 85.69 133 GLU A C 1
ATOM 1023 O O . GLU A 1 133 ? -23.604 -26.111 13.397 1.00 85.69 133 GLU A O 1
ATOM 1028 N N . THR A 1 134 ? -22.790 -24.022 13.413 1.00 83.12 134 THR A N 1
ATOM 1029 C CA . THR A 1 134 ? -21.615 -24.340 12.588 1.00 83.12 134 THR A CA 1
ATOM 1030 C C . THR A 1 134 ? -20.398 -24.759 13.404 1.00 83.12 134 THR A C 1
ATOM 1032 O O . THR A 1 134 ? -19.452 -25.297 12.835 1.00 83.12 134 THR A O 1
ATOM 1035 N N . LYS A 1 135 ? -20.399 -24.525 14.726 1.00 83.81 135 LYS A N 1
ATOM 1036 C CA . LYS A 1 135 ? -19.235 -24.685 15.617 1.00 83.81 135 LYS A CA 1
ATOM 1037 C C . LYS A 1 135 ? -17.995 -23.926 15.125 1.00 83.81 135 LYS A C 1
ATOM 1039 O O . LYS A 1 135 ? -16.868 -24.328 15.401 1.00 83.81 135 LYS A O 1
ATOM 1044 N N . LEU A 1 136 ? -18.199 -22.833 14.393 1.00 81.81 136 LEU A N 1
ATOM 1045 C CA . LEU A 1 136 ? -17.148 -21.944 13.906 1.00 81.81 136 LEU A CA 1
ATOM 1046 C C . LEU A 1 136 ? -17.361 -20.534 14.460 1.00 81.81 136 LEU A C 1
ATOM 1048 O O . LEU A 1 136 ? -18.469 -20.162 14.852 1.00 81.81 136 LEU A O 1
ATOM 1052 N N . TYR A 1 137 ? -16.291 -19.746 14.498 1.00 83.00 137 TYR A N 1
ATOM 1053 C CA . TYR A 1 137 ? -16.365 -18.333 14.848 1.00 83.00 137 TYR A CA 1
ATOM 1054 C C . TYR A 1 137 ? -16.856 -17.516 13.654 1.00 83.00 137 TYR A C 1
ATOM 1056 O O . TYR A 1 137 ? -16.330 -17.644 12.547 1.00 83.00 137 TYR A O 1
ATOM 1064 N N . ASN A 1 138 ? -17.853 -16.664 13.880 1.00 82.25 138 ASN A N 1
ATOM 1065 C CA . ASN A 1 138 ? -18.355 -15.771 12.845 1.00 82.25 138 ASN A CA 1
ATOM 1066 C C . ASN A 1 138 ? -17.550 -14.464 12.829 1.00 82.25 138 ASN A C 1
ATOM 1068 O O . ASN A 1 138 ? -17.073 -13.987 13.862 1.00 82.25 138 ASN A O 1
ATOM 1072 N N . PHE A 1 139 ? -17.433 -13.868 11.643 1.00 83.88 139 PHE A N 1
ATOM 1073 C CA . PHE A 1 139 ? -16.849 -12.543 11.468 1.00 83.88 139 PHE A CA 1
ATOM 1074 C C . PHE A 1 139 ? -17.962 -11.495 11.392 1.00 83.88 139 PHE A C 1
ATOM 1076 O O . PHE A 1 139 ? -18.780 -11.512 10.469 1.00 83.88 139 PHE A O 1
ATOM 1083 N N . GLY A 1 140 ? -17.976 -10.554 12.332 1.00 70.81 140 GLY A N 1
ATOM 1084 C CA . GLY A 1 140 ? -18.893 -9.423 12.317 1.00 70.81 140 GLY A CA 1
ATOM 1085 C C . GLY A 1 140 ? -18.504 -8.434 11.219 1.00 70.81 140 GLY A C 1
ATOM 1086 O O . GLY A 1 140 ? -17.567 -7.649 11.378 1.00 70.81 140 GLY A O 1
ATOM 1087 N N . ARG A 1 141 ? -19.228 -8.427 10.093 1.00 59.12 141 ARG A N 1
ATOM 1088 C CA . ARG A 1 141 ? -19.123 -7.330 9.118 1.00 59.12 141 ARG A CA 1
ATOM 1089 C C . ARG A 1 141 ? -19.784 -6.089 9.705 1.00 59.12 141 ARG A C 1
ATOM 1091 O O . ARG A 1 141 ? -21.002 -5.964 9.682 1.00 59.12 141 ARG A O 1
ATOM 1098 N N . LYS A 1 142 ? -18.983 -5.137 10.180 1.00 58.66 142 LYS A N 1
ATOM 1099 C CA . LYS A 1 142 ? -19.457 -3.760 10.338 1.00 58.66 142 LYS A CA 1
ATOM 1100 C C . LYS A 1 142 ? -19.449 -3.120 8.950 1.00 58.66 142 LYS A C 1
ATOM 1102 O O . LYS A 1 142 ? -18.376 -2.857 8.413 1.00 58.66 142 LYS A O 1
ATOM 1107 N N . SER A 1 143 ? -20.621 -2.957 8.335 1.00 54.22 143 SER A N 1
ATOM 1108 C CA . SER A 1 143 ? -20.754 -2.073 7.174 1.00 54.22 143 SER A CA 1
ATOM 1109 C C . SER A 1 143 ? -20.429 -0.646 7.616 1.00 54.22 143 SER A C 1
ATOM 1111 O O . SER A 1 143 ? -20.873 -0.232 8.689 1.00 54.22 143 SER A O 1
ATOM 1113 N N . LEU A 1 144 ? -19.612 0.045 6.822 1.00 40.28 144 LEU A N 1
ATOM 1114 C CA . LEU A 1 144 ? -19.323 1.472 6.972 1.00 40.28 144 LEU A CA 1
ATOM 1115 C C . LEU A 1 144 ? -20.568 2.313 6.688 1.00 40.28 144 LEU A C 1
ATOM 1117 O O . LEU A 1 144 ? -21.320 1.925 5.765 1.00 40.28 144 LEU A O 1
#